Protein AF-A0A7J5VM50-F1 (afdb_monomer_lite)

Radius of gyration: 24.11 Å; chains: 1; bounding box: 70×20×70 Å

Secondary structure (DSSP, 8-state):
--HHHHHHHHHHHHHHHHHHHHHHHHHHHHHHHHHHHHHHHHHH-HHHHHHHHHHHHHHHHHHHHHHHHTT-HHHHHHHIIIIIHHHHHHHHH---HHHHHHHHHHHHHHHHHHHHHHHHHHHHHHHHHHHHHHHHHHHHHHHHHHHHHHHHHHHT--

pLDDT: mean 78.05, std 9.74, range [44.78, 90.12]

Structure (mmCIF, N/CA/C/O backbone):
data_AF-A0A7J5VM50-F1
#
_entry.id   AF-A0A7J5VM50-F1
#
loop_
_atom_site.group_PDB
_atom_site.id
_atom_site.type_symbol
_atom_site.label_atom_id
_atom_site.label_alt_id
_atom_site.label_comp_id
_atom_site.label_asym_id
_atom_site.label_entity_id
_atom_site.label_seq_id
_atom_site.pdbx_PDB_ins_code
_atom_site.Cartn_x
_atom_site.Cartn_y
_atom_site.Cartn_z
_atom_site.occupancy
_atom_site.B_iso_or_equiv
_atom_site.auth_seq_id
_atom_site.auth_comp_id
_atom_site.auth_asym_id
_atom_site.auth_atom_id
_atom_site.pdbx_PDB_model_num
ATOM 1 N N . MET A 1 1 ? -9.513 3.694 38.738 1.00 45.69 1 MET A N 1
ATOM 2 C CA . MET A 1 1 ? -9.172 4.965 38.054 1.00 45.69 1 MET A CA 1
ATOM 3 C C . MET A 1 1 ? -7.968 4.854 37.106 1.00 45.69 1 MET A C 1
ATOM 5 O O . MET A 1 1 ? -7.962 5.574 36.124 1.00 45.69 1 MET A O 1
ATOM 9 N N . LYS A 1 2 ? -6.982 3.960 37.325 1.00 45.09 2 LYS A N 1
ATOM 10 C CA . LYS A 1 2 ? -5.919 3.688 36.325 1.00 45.09 2 LYS A CA 1
ATOM 11 C C . LYS A 1 2 ? -6.388 2.848 35.120 1.00 45.09 2 LYS A C 1
ATOM 13 O O . LYS A 1 2 ? -5.962 3.128 34.010 1.00 45.09 2 LYS A O 1
ATOM 18 N N . GLU A 1 3 ? -7.316 1.907 35.315 1.00 48.22 3 GLU A N 1
ATOM 19 C CA . GLU A 1 3 ? -7.834 1.047 34.229 1.00 48.22 3 GLU A CA 1
ATOM 20 C C . GLU A 1 3 ? -8.620 1.805 33.146 1.00 48.22 3 GLU A C 1
ATOM 22 O O . GLU A 1 3 ? -8.442 1.534 31.966 1.00 48.22 3 GLU A O 1
ATOM 27 N N . GLU A 1 4 ? -9.447 2.795 33.498 1.00 45.19 4 GLU A N 1
ATOM 28 C CA . GLU A 1 4 ? -10.233 3.544 32.497 1.00 45.19 4 GLU A CA 1
ATOM 29 C C . GLU A 1 4 ? -9.374 4.458 31.606 1.00 45.19 4 GLU A C 1
ATOM 31 O O . GLU A 1 4 ? -9.780 4.803 30.495 1.00 45.19 4 GLU A O 1
ATOM 36 N N . VAL A 1 5 ? -8.174 4.832 32.064 1.00 49.62 5 VAL A N 1
ATOM 37 C CA . VAL A 1 5 ? -7.246 5.670 31.291 1.00 49.62 5 VAL A CA 1
ATOM 38 C C . VAL A 1 5 ? -6.445 4.825 30.295 1.00 49.62 5 VAL A C 1
ATOM 40 O O . VAL A 1 5 ? -6.276 5.250 29.155 1.00 49.62 5 VAL A O 1
ATOM 43 N N . GLU A 1 6 ? -6.026 3.608 30.657 1.00 44.78 6 GLU A N 1
ATOM 44 C CA . GLU A 1 6 ? -5.340 2.700 29.719 1.00 44.78 6 GLU A CA 1
ATOM 45 C C . GLU A 1 6 ? -6.255 2.224 28.582 1.00 44.78 6 GLU A C 1
ATOM 47 O O . GLU A 1 6 ? -5.816 2.148 27.435 1.00 44.78 6 GLU A O 1
ATOM 52 N N . ILE A 1 7 ? -7.544 1.996 28.860 1.00 51.50 7 ILE A N 1
ATOM 53 C CA . ILE A 1 7 ? -8.517 1.579 27.835 1.00 51.50 7 ILE A CA 1
ATOM 54 C C . ILE A 1 7 ? -8.748 2.698 26.799 1.00 51.50 7 ILE A C 1
ATOM 56 O O . ILE A 1 7 ? -8.874 2.420 25.606 1.00 51.50 7 ILE A O 1
ATOM 60 N N . ASN A 1 8 ? -8.739 3.968 27.223 1.00 49.75 8 ASN A N 1
ATOM 61 C CA . ASN A 1 8 ? -8.926 5.114 26.324 1.00 49.75 8 ASN A CA 1
ATOM 62 C C . ASN A 1 8 ? -7.698 5.410 25.443 1.00 49.75 8 ASN A C 1
ATOM 64 O O . ASN A 1 8 ? -7.848 5.839 24.297 1.00 49.75 8 ASN A O 1
ATOM 68 N N . ILE A 1 9 ? -6.480 5.180 25.947 1.00 52.69 9 ILE A N 1
ATOM 69 C CA . ILE A 1 9 ? -5.242 5.399 25.175 1.00 52.69 9 ILE A CA 1
ATOM 70 C C . ILE A 1 9 ? -5.057 4.306 24.107 1.00 52.69 9 ILE A C 1
ATOM 72 O O . ILE A 1 9 ? -4.546 4.591 23.020 1.00 52.69 9 ILE A O 1
ATOM 76 N N . ASP A 1 10 ? -5.507 3.078 24.381 1.00 52.25 10 ASP A N 1
ATOM 77 C CA . ASP A 1 10 ? -5.487 1.982 23.406 1.00 52.25 10 ASP A CA 1
ATOM 78 C C . ASP A 1 10 ? -6.559 2.182 22.316 1.00 52.25 10 ASP A C 1
ATOM 80 O O . ASP A 1 10 ? -6.261 2.092 21.128 1.00 52.25 10 ASP A O 1
ATOM 84 N N . GLU A 1 11 ? -7.796 2.568 22.664 1.00 55.78 11 GLU A N 1
ATOM 85 C CA . GLU A 1 11 ? -8.855 2.769 21.655 1.00 55.78 11 GLU A CA 1
ATOM 86 C C . GLU A 1 11 ? -8.620 3.953 20.709 1.00 55.78 11 GLU A C 1
ATOM 88 O O . GLU A 1 11 ? -8.972 3.869 19.526 1.00 55.78 11 GLU A O 1
ATOM 93 N N . THR A 1 12 ? -7.990 5.026 21.191 1.00 58.75 12 THR A N 1
ATOM 94 C CA . THR A 1 12 ? -7.645 6.196 20.365 1.00 58.75 12 THR A CA 1
ATOM 95 C C . THR A 1 12 ? -6.460 5.931 19.432 1.00 58.75 12 THR A C 1
ATOM 97 O O . THR A 1 12 ? -6.501 6.344 18.273 1.00 58.75 12 THR A O 1
ATOM 100 N N . ASN A 1 13 ? -5.441 5.181 19.873 1.00 56.84 13 ASN A N 1
ATOM 101 C CA . ASN A 1 13 ? -4.347 4.753 18.989 1.00 56.84 13 ASN A CA 1
ATOM 102 C C . ASN A 1 13 ? -4.820 3.758 17.926 1.00 56.84 13 ASN A C 1
ATOM 104 O O . ASN A 1 13 ? -4.442 3.899 16.764 1.00 56.84 13 ASN A O 1
ATOM 108 N N . ILE A 1 14 ? -5.679 2.799 18.296 1.00 63.47 14 ILE A N 1
ATOM 109 C CA . ILE A 1 14 ? -6.245 1.832 17.346 1.00 63.47 14 ILE A CA 1
ATOM 110 C C . ILE A 1 14 ? -7.012 2.577 16.246 1.00 63.47 14 ILE A C 1
ATOM 112 O O . ILE A 1 14 ? -6.734 2.382 15.071 1.00 63.47 14 ILE A O 1
ATOM 116 N N . THR A 1 15 ? -7.8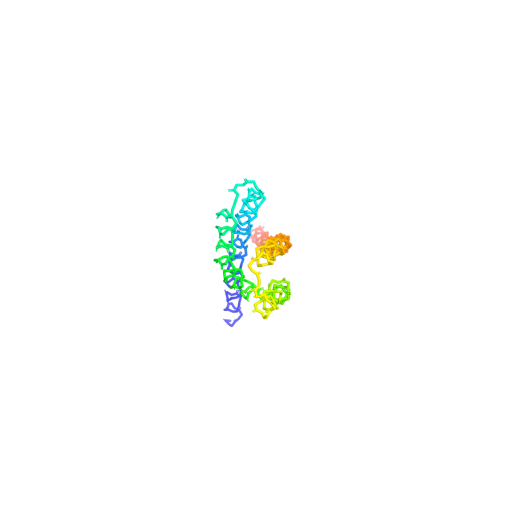91 3.519 16.598 1.00 70.31 15 THR A N 1
ATOM 117 C CA . THR A 1 15 ? -8.660 4.274 15.589 1.00 70.31 15 THR A CA 1
ATOM 118 C C . THR A 1 15 ? -7.797 5.150 14.673 1.00 70.31 15 THR A C 1
ATOM 120 O O . THR A 1 15 ? -8.134 5.320 13.497 1.00 70.31 15 THR A O 1
ATOM 123 N N . GLU A 1 16 ? -6.684 5.706 15.157 1.00 72.19 16 GLU A N 1
ATOM 124 C CA . GLU A 1 16 ? -5.761 6.477 14.314 1.00 72.19 16 GLU A CA 1
ATOM 125 C C . GLU A 1 16 ? -4.973 5.576 13.346 1.00 72.19 16 GLU A C 1
ATOM 127 O O . GLU A 1 16 ? -4.885 5.876 12.151 1.00 72.19 16 GLU A O 1
ATOM 132 N N . GLU A 1 17 ? -4.441 4.453 13.834 1.00 72.06 17 GLU A N 1
ATOM 133 C CA . GLU A 1 17 ? -3.745 3.451 13.016 1.00 72.06 17 GLU A CA 1
ATOM 134 C C . GLU A 1 17 ? -4.679 2.839 11.961 1.00 72.06 17 GLU A C 1
ATOM 136 O O . GLU A 1 17 ? -4.310 2.737 10.787 1.00 72.06 17 GLU A O 1
ATOM 141 N N . ASP A 1 18 ? -5.920 2.533 12.340 1.00 75.50 18 ASP A N 1
ATOM 142 C CA . ASP A 1 18 ? -6.956 2.017 11.446 1.00 75.50 18 ASP A CA 1
ATOM 143 C C . ASP A 1 18 ? -7.231 3.004 10.299 1.00 75.50 18 ASP A C 1
ATOM 145 O O . ASP A 1 18 ? -7.248 2.627 9.123 1.00 75.50 18 ASP A O 1
ATOM 149 N N . ASN A 1 19 ? -7.376 4.295 10.617 1.00 79.00 19 ASN A N 1
ATOM 150 C CA . ASN A 1 19 ? -7.581 5.352 9.624 1.00 79.00 19 ASN A CA 1
ATOM 151 C C . ASN A 1 19 ? -6.393 5.496 8.660 1.00 79.00 19 ASN A C 1
ATOM 153 O O . ASN A 1 19 ? -6.594 5.743 7.465 1.00 79.00 19 ASN A O 1
ATOM 157 N N . LEU A 1 20 ? -5.158 5.333 9.144 1.00 80.69 20 LEU A N 1
ATOM 158 C CA . LEU A 1 20 ? -3.965 5.340 8.292 1.00 80.69 20 LEU A CA 1
ATOM 159 C C . LEU A 1 20 ? -3.942 4.140 7.340 1.00 80.69 20 LEU A C 1
ATOM 161 O O . LEU A 1 20 ? -3.604 4.304 6.168 1.00 80.69 20 LEU A O 1
ATOM 165 N N . LEU A 1 21 ? -4.361 2.961 7.799 1.00 79.69 21 LEU A N 1
ATOM 166 C CA . LEU A 1 21 ? -4.466 1.763 6.963 1.00 79.69 21 LEU A CA 1
ATOM 167 C C . LEU A 1 21 ? -5.558 1.894 5.892 1.00 79.69 21 LEU A C 1
ATOM 169 O O . LEU A 1 21 ? -5.337 1.515 4.739 1.00 79.69 21 LEU A O 1
ATOM 173 N N . PHE A 1 22 ? -6.700 2.505 6.222 1.00 79.00 22 PHE A N 1
ATOM 174 C CA . PHE A 1 22 ? -7.729 2.837 5.230 1.00 79.00 22 PHE A CA 1
ATOM 175 C C . PHE A 1 22 ? -7.219 3.828 4.176 1.00 79.00 22 PHE A C 1
ATOM 177 O O . PHE A 1 22 ? -7.445 3.616 2.980 1.00 79.00 22 PHE A O 1
ATOM 184 N N . LYS A 1 23 ? -6.488 4.873 4.591 1.00 82.00 23 LYS A N 1
ATOM 185 C CA . LYS A 1 23 ? -5.833 5.807 3.658 1.00 82.00 23 LYS A CA 1
ATOM 186 C C . LYS A 1 23 ? -4.822 5.084 2.775 1.00 82.00 23 LYS A C 1
ATOM 188 O O . LYS A 1 23 ? -4.851 5.258 1.563 1.00 82.00 23 LYS A O 1
ATOM 193 N N . LEU A 1 24 ? -3.984 4.225 3.353 1.00 81.88 24 LEU A N 1
ATOM 194 C CA . LEU A 1 24 ? -3.003 3.436 2.613 1.00 81.88 24 LEU A CA 1
ATOM 195 C C . LEU A 1 24 ? -3.672 2.547 1.561 1.00 81.88 24 LEU A C 1
ATOM 197 O O . LEU A 1 24 ? -3.234 2.543 0.417 1.00 81.88 24 LEU A O 1
ATOM 201 N N . LYS A 1 25 ? -4.775 1.868 1.900 1.00 82.19 25 LYS A N 1
ATOM 202 C CA . LYS A 1 25 ? -5.566 1.091 0.932 1.00 82.19 25 LYS A CA 1
ATOM 203 C C . LYS A 1 25 ? -6.041 1.951 -0.242 1.00 82.19 25 LYS A C 1
ATOM 205 O O . LYS A 1 25 ? -5.975 1.503 -1.386 1.00 82.19 25 LYS A O 1
ATOM 210 N N . TYR A 1 26 ? -6.525 3.162 0.033 1.00 80.00 26 TYR A N 1
ATOM 211 C CA . TYR A 1 26 ? -6.994 4.082 -1.003 1.00 80.00 26 TYR A CA 1
ATOM 212 C C . TYR A 1 26 ? -5.850 4.533 -1.916 1.00 80.00 26 TYR A C 1
ATOM 214 O O . TYR A 1 26 ? -5.963 4.425 -3.137 1.00 80.00 26 TYR A O 1
ATOM 222 N N . VAL A 1 27 ? -4.727 4.961 -1.331 1.00 81.19 27 VAL A N 1
ATOM 223 C CA . VAL A 1 27 ? -3.562 5.413 -2.102 1.00 81.19 27 VAL A CA 1
ATOM 224 C C . VAL A 1 27 ? -2.936 4.255 -2.889 1.00 81.19 27 VAL A C 1
ATOM 226 O O . VAL A 1 27 ? -2.619 4.437 -4.058 1.00 81.19 27 VAL A O 1
ATOM 229 N N . LEU A 1 28 ? -2.861 3.037 -2.336 1.00 79.56 28 LEU A N 1
ATOM 230 C CA . LEU A 1 28 ? -2.399 1.864 -3.095 1.00 79.56 28 LEU A CA 1
ATOM 231 C C . LEU A 1 28 ? -3.285 1.570 -4.303 1.00 79.56 28 LEU A C 1
ATOM 233 O O . LEU A 1 28 ? -2.778 1.169 -5.342 1.00 79.56 28 LEU A O 1
ATOM 237 N N . ASN A 1 29 ? -4.603 1.729 -4.177 1.00 80.19 29 ASN A N 1
ATOM 238 C CA . ASN A 1 29 ? -5.516 1.491 -5.292 1.00 80.19 29 ASN A CA 1
ATOM 239 C C . ASN A 1 29 ? -5.367 2.568 -6.383 1.00 80.19 29 ASN A C 1
ATOM 241 O O . ASN A 1 29 ? -5.494 2.277 -7.575 1.00 80.19 29 ASN A O 1
ATOM 245 N N . TYR A 1 30 ? -5.054 3.798 -5.971 1.00 79.12 30 TYR A N 1
ATOM 246 C CA . TYR A 1 30 ? -4.719 4.890 -6.877 1.00 79.12 30 TYR A CA 1
ATOM 247 C C . TYR A 1 30 ? -3.398 4.627 -7.615 1.00 79.12 30 TYR A C 1
ATOM 249 O O . TYR A 1 30 ? -3.350 4.716 -8.838 1.00 79.12 30 TYR A O 1
ATOM 257 N N . GLU A 1 31 ? -2.358 4.185 -6.910 1.00 75.25 31 GLU A N 1
ATOM 258 C CA . GLU A 1 31 ? -1.082 3.793 -7.523 1.00 75.25 31 GLU A CA 1
ATOM 259 C C . GLU A 1 31 ? -1.205 2.549 -8.406 1.00 75.25 31 GLU A C 1
ATOM 261 O O . GLU A 1 31 ? -0.576 2.445 -9.454 1.00 75.25 31 GLU A O 1
ATOM 266 N N . LEU A 1 32 ? -2.088 1.610 -8.071 1.00 72.69 32 LEU A N 1
ATOM 267 C CA . LEU A 1 32 ? -2.372 0.503 -8.979 1.00 72.69 32 LEU A CA 1
ATOM 268 C C . LEU A 1 32 ? -3.050 0.979 -10.265 1.00 72.69 32 LEU A C 1
ATOM 270 O O . LEU A 1 32 ? -2.808 0.413 -11.327 1.00 72.69 32 LEU A O 1
ATOM 274 N N . SER A 1 33 ? -3.856 2.036 -10.196 1.00 76.38 33 SER A N 1
ATOM 275 C CA . SER A 1 33 ? -4.376 2.683 -11.404 1.00 76.38 33 SER A CA 1
ATOM 276 C C . SER A 1 33 ? -3.255 3.406 -12.163 1.00 76.38 33 SER A C 1
ATOM 278 O O . SER A 1 33 ? -3.251 3.392 -13.393 1.00 76.38 33 SER A O 1
ATOM 280 N N . SER A 1 34 ? -2.252 3.946 -11.456 1.00 71.88 34 SER A N 1
ATOM 281 C CA . SER A 1 34 ? -1.031 4.508 -12.059 1.00 71.88 34 SER A CA 1
ATOM 282 C C . SER A 1 34 ? -0.211 3.445 -12.811 1.00 71.88 34 SER A C 1
ATOM 284 O O . SER A 1 34 ? 0.368 3.739 -13.855 1.00 71.88 34 SER A O 1
ATOM 286 N N . SER A 1 35 ? -0.262 2.175 -12.387 1.00 73.25 35 SER A N 1
ATOM 287 C CA . SER A 1 35 ? 0.384 1.063 -13.106 1.00 73.25 35 SER A CA 1
ATOM 288 C C . SER A 1 35 ? -0.165 0.845 -14.524 1.00 73.25 35 SER A C 1
ATOM 290 O O . SER A 1 35 ? 0.560 0.378 -15.402 1.00 73.25 35 SER A O 1
ATOM 292 N N . ALA A 1 36 ? -1.407 1.256 -14.809 1.00 76.75 36 ALA A N 1
ATOM 293 C CA . ALA A 1 36 ? -1.928 1.251 -16.176 1.00 76.75 36 ALA A CA 1
ATOM 294 C C . ALA A 1 36 ? -1.138 2.214 -17.078 1.00 76.75 36 ALA A C 1
ATOM 296 O O . ALA A 1 36 ? -0.860 1.885 -18.230 1.00 76.75 36 ALA A O 1
ATOM 297 N N . PHE A 1 37 ? -0.698 3.359 -16.542 1.00 71.50 37 PHE A N 1
ATOM 298 C CA . PHE A 1 37 ? 0.183 4.286 -17.256 1.00 71.50 37 PHE A CA 1
ATOM 299 C C . PHE A 1 37 ? 1.580 3.702 -17.474 1.00 71.50 37 PHE A C 1
ATOM 301 O O . PHE A 1 37 ? 2.193 3.992 -18.498 1.00 71.50 37 PHE A O 1
ATOM 308 N N . TYR A 1 38 ? 2.065 2.834 -16.581 1.00 72.38 38 TYR A N 1
ATOM 309 C CA . TYR A 1 38 ? 3.314 2.105 -16.806 1.00 72.38 38 TYR A CA 1
ATOM 310 C C . TYR A 1 38 ? 3.219 1.187 -18.037 1.00 72.38 38 TYR A C 1
ATOM 312 O O . TYR A 1 38 ? 4.082 1.262 -18.914 1.00 72.38 38 TYR A O 1
ATOM 320 N N . PHE A 1 39 ? 2.138 0.410 -18.180 1.00 74.94 39 PHE A N 1
ATOM 321 C CA . PHE A 1 39 ? 1.894 -0.374 -19.403 1.00 74.94 39 PHE A CA 1
ATOM 322 C C . PHE A 1 39 ? 1.725 0.515 -20.640 1.00 74.94 39 PHE A C 1
ATOM 324 O O . PHE A 1 39 ? 2.233 0.196 -21.714 1.00 74.94 39 PHE A O 1
ATOM 331 N N . LEU A 1 40 ? 1.064 1.662 -20.480 1.00 76.94 40 LEU A N 1
ATOM 332 C CA . LEU A 1 40 ? 0.855 2.627 -21.557 1.00 76.94 40 LEU A CA 1
ATOM 333 C C . LEU A 1 40 ? 2.169 3.302 -21.990 1.00 76.94 40 LEU A C 1
ATOM 335 O O . LEU A 1 40 ? 2.312 3.670 -23.156 1.00 76.94 40 LEU A O 1
ATOM 339 N N . SER A 1 41 ? 3.166 3.392 -21.102 1.00 73.62 41 SER A N 1
ATOM 340 C CA . SER A 1 41 ? 4.492 3.944 -21.418 1.00 73.62 41 SER A CA 1
ATOM 341 C C . SER A 1 41 ? 5.233 3.153 -22.501 1.00 73.62 41 SER A C 1
ATOM 343 O O . SER A 1 41 ? 6.011 3.739 -23.252 1.00 73.62 41 SER A O 1
ATOM 345 N N . PHE A 1 42 ? 4.923 1.858 -22.659 1.00 71.88 42 PHE A N 1
ATOM 346 C CA . PHE A 1 42 ? 5.494 1.014 -23.711 1.00 71.88 42 PHE A CA 1
ATOM 347 C C . PHE A 1 42 ? 5.077 1.467 -25.123 1.00 71.88 42 PHE A C 1
ATOM 349 O O . PHE A 1 42 ? 5.809 1.232 -26.080 1.00 71.88 42 PHE A O 1
ATOM 356 N N . GLY A 1 43 ? 3.923 2.139 -25.252 1.00 72.69 43 GLY A N 1
ATOM 357 C CA . GLY A 1 43 ? 3.420 2.692 -26.517 1.00 72.69 43 GLY A CA 1
ATOM 358 C C . GLY A 1 43 ? 3.496 4.221 -26.623 1.00 72.69 43 GLY A C 1
ATOM 359 O O . GLY A 1 43 ? 3.699 4.744 -27.714 1.00 72.69 43 GLY A O 1
ATOM 360 N N . ALA A 1 44 ? 3.353 4.949 -25.511 1.00 73.62 44 ALA A N 1
ATOM 361 C CA . ALA A 1 44 ? 3.310 6.418 -25.488 1.00 73.62 44 ALA A CA 1
ATOM 362 C C . ALA A 1 44 ? 4.682 7.100 -25.307 1.00 73.62 44 ALA A C 1
ATOM 364 O O . ALA A 1 44 ? 4.779 8.323 -25.411 1.00 73.62 44 ALA A O 1
ATOM 365 N N . GLY A 1 45 ? 5.747 6.330 -25.063 1.00 76.06 45 GLY A N 1
ATOM 366 C CA . GLY A 1 45 ? 7.124 6.823 -25.024 1.00 76.06 45 GLY A CA 1
ATOM 367 C C . GLY A 1 45 ? 7.630 7.255 -23.641 1.00 76.06 45 GLY A C 1
ATOM 368 O O . GLY A 1 45 ? 6.939 7.173 -22.624 1.00 76.06 45 GLY A O 1
ATOM 369 N N . MET A 1 46 ? 8.882 7.731 -23.612 1.00 73.69 46 MET A N 1
ATOM 370 C CA . MET A 1 46 ? 9.674 7.933 -22.385 1.00 73.69 46 MET A CA 1
ATOM 371 C C . MET A 1 46 ? 9.077 8.945 -21.390 1.00 73.69 46 MET A C 1
ATOM 373 O O . MET A 1 46 ? 9.321 8.831 -20.192 1.00 73.69 46 MET A O 1
ATOM 377 N N . MET A 1 47 ? 8.273 9.917 -21.842 1.00 78.44 47 MET A N 1
ATOM 378 C CA . MET A 1 47 ? 7.651 10.916 -20.954 1.00 78.44 47 MET A CA 1
ATOM 379 C C . MET A 1 47 ? 6.742 10.285 -19.893 1.00 78.44 47 MET A C 1
ATOM 381 O O . MET A 1 47 ? 6.794 10.673 -18.726 1.00 78.44 47 MET A O 1
ATOM 385 N N . VAL A 1 48 ? 5.931 9.299 -20.283 1.00 81.62 48 VAL A N 1
ATOM 386 C CA . VAL A 1 48 ? 4.993 8.630 -19.367 1.00 81.62 48 VAL A CA 1
ATOM 387 C C . VAL A 1 48 ? 5.755 7.816 -18.321 1.00 81.62 48 VAL A C 1
ATOM 389 O O . VAL A 1 48 ? 5.380 7.791 -17.150 1.00 81.62 48 VAL A O 1
ATOM 392 N N . LEU A 1 49 ? 6.875 7.218 -18.730 1.00 78.12 49 LEU A N 1
ATOM 393 C CA . LEU A 1 49 ? 7.752 6.451 -17.857 1.00 78.12 49 LEU A CA 1
ATOM 394 C C . LEU A 1 49 ? 8.343 7.342 -16.750 1.00 78.12 49 LEU A C 1
ATOM 396 O O . LEU A 1 49 ? 8.222 7.006 -15.572 1.00 78.12 49 LEU A O 1
ATOM 400 N N . TYR A 1 50 ? 8.871 8.523 -17.087 1.00 80.81 50 TYR A N 1
ATOM 401 C CA . TYR A 1 50 ? 9.361 9.473 -16.077 1.00 80.81 50 TYR A CA 1
ATOM 402 C C . TYR A 1 50 ? 8.258 9.984 -15.141 1.00 80.81 50 TYR A C 1
ATOM 404 O O . TYR A 1 50 ? 8.500 10.113 -13.940 1.00 80.81 50 TYR A O 1
ATOM 412 N N . LEU A 1 51 ? 7.045 10.224 -15.653 1.00 81.19 51 LEU A N 1
ATOM 413 C CA . LEU A 1 51 ? 5.901 10.604 -14.814 1.00 81.19 51 LEU A CA 1
ATOM 414 C C . LEU A 1 51 ? 5.558 9.510 -13.793 1.00 81.19 51 LEU A C 1
ATOM 416 O O . LEU A 1 51 ? 5.368 9.805 -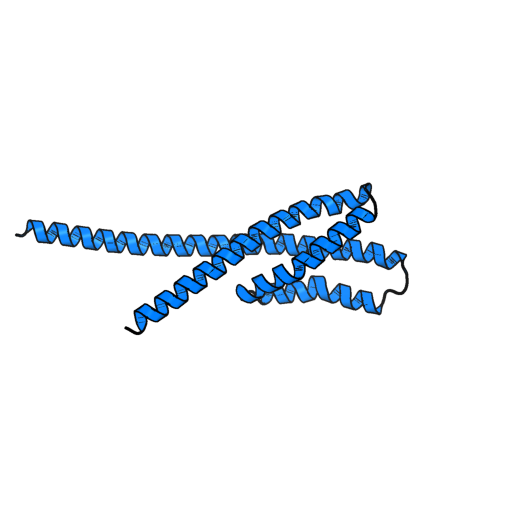12.614 1.00 81.19 51 LEU A O 1
ATOM 420 N N . SER A 1 52 ? 5.513 8.249 -14.236 1.00 78.81 52 SER A N 1
ATOM 421 C CA . SER A 1 52 ? 5.237 7.108 -13.353 1.00 78.81 52 SER A CA 1
ATOM 422 C C . SER A 1 52 ? 6.333 6.912 -12.300 1.00 78.81 52 SER A C 1
ATOM 424 O O . SER A 1 52 ? 6.034 6.640 -11.139 1.00 78.81 52 SER A O 1
ATOM 426 N N . ALA A 1 53 ? 7.597 7.153 -12.663 1.00 81.19 53 ALA A N 1
ATOM 427 C CA . ALA A 1 53 ? 8.711 7.108 -11.723 1.00 81.19 53 ALA A CA 1
ATOM 428 C C . ALA A 1 53 ? 8.623 8.220 -10.664 1.00 81.19 53 ALA A C 1
ATOM 430 O O . ALA A 1 53 ? 8.864 7.965 -9.485 1.00 81.19 53 ALA A O 1
ATOM 431 N N . LEU A 1 54 ? 8.231 9.438 -11.056 1.00 82.69 54 LEU A N 1
ATOM 432 C CA . LEU A 1 54 ? 7.992 10.546 -10.125 1.00 82.69 54 LEU A CA 1
ATOM 433 C C . LEU A 1 54 ? 6.845 10.247 -9.153 1.00 82.69 54 LEU A C 1
ATOM 435 O O . LEU A 1 54 ? 6.985 10.506 -7.957 1.00 82.69 54 LEU A O 1
ATOM 439 N N . ALA A 1 55 ? 5.742 9.676 -9.644 1.00 81.75 55 ALA A N 1
ATOM 440 C CA . ALA A 1 55 ? 4.623 9.260 -8.799 1.00 81.75 55 ALA A CA 1
ATOM 441 C C . ALA A 1 55 ? 5.066 8.216 -7.759 1.00 81.75 55 ALA A C 1
ATOM 443 O O . ALA A 1 55 ? 4.874 8.418 -6.560 1.00 81.75 55 ALA A O 1
ATOM 444 N N . ALA A 1 56 ? 5.779 7.172 -8.196 1.00 81.56 56 ALA A N 1
ATOM 445 C CA . ALA A 1 56 ? 6.337 6.151 -7.311 1.00 81.56 56 ALA A CA 1
ATOM 446 C C . ALA A 1 56 ? 7.286 6.739 -6.248 1.00 81.56 56 ALA A C 1
ATOM 448 O O . ALA A 1 56 ? 7.257 6.336 -5.079 1.00 81.56 56 ALA A O 1
ATOM 449 N N . LEU A 1 57 ? 8.109 7.721 -6.628 1.00 83.19 57 LEU A N 1
ATOM 450 C CA . LEU A 1 57 ? 9.057 8.373 -5.726 1.00 83.19 57 LEU A CA 1
ATOM 451 C C . LEU A 1 57 ? 8.358 9.227 -4.661 1.00 83.19 57 LEU A C 1
ATOM 453 O O . LEU A 1 57 ? 8.768 9.196 -3.503 1.00 83.19 57 LEU A O 1
ATOM 457 N N . LEU A 1 58 ? 7.284 9.938 -5.020 1.00 84.06 58 LEU A N 1
ATOM 458 C CA . LEU A 1 58 ? 6.442 10.672 -4.064 1.00 84.06 58 LEU A CA 1
ATOM 459 C C . LEU A 1 58 ? 5.647 9.733 -3.152 1.00 84.06 58 LEU A C 1
ATOM 461 O O . LEU A 1 58 ? 5.427 10.039 -1.979 1.00 84.06 58 LEU A O 1
ATOM 465 N N . PHE A 1 59 ? 5.243 8.577 -3.670 1.00 80.88 59 PHE A N 1
ATOM 466 C CA . PHE A 1 59 ? 4.476 7.593 -2.920 1.00 80.88 59 PHE A CA 1
ATOM 467 C C . PHE A 1 59 ? 5.329 6.802 -1.912 1.00 80.88 59 PHE A C 1
ATOM 469 O O . PHE A 1 59 ? 4.870 6.482 -0.814 1.00 80.88 59 PHE A O 1
ATOM 476 N N . THR A 1 60 ? 6.595 6.539 -2.239 1.00 83.69 60 THR A N 1
ATOM 477 C CA . THR A 1 60 ? 7.545 5.797 -1.392 1.00 83.69 60 THR A CA 1
ATOM 478 C C . THR A 1 60 ? 7.653 6.314 0.058 1.00 83.69 60 THR A C 1
ATOM 480 O O . THR A 1 60 ? 7.482 5.508 0.977 1.00 83.69 60 THR A O 1
ATOM 483 N N . PRO A 1 61 ? 7.898 7.614 0.335 1.00 83.69 61 PRO A N 1
ATOM 484 C CA . PRO A 1 61 ? 8.002 8.109 1.710 1.00 83.69 61 PRO A CA 1
ATOM 485 C C . PRO A 1 61 ? 6.681 7.983 2.479 1.00 83.69 61 PRO A C 1
ATOM 487 O O . PRO A 1 61 ? 6.697 7.681 3.673 1.00 83.69 61 PRO A O 1
ATOM 490 N N . PHE A 1 62 ? 5.539 8.152 1.804 1.00 82.31 62 PHE A N 1
ATOM 491 C CA . PHE A 1 62 ? 4.224 7.951 2.413 1.00 82.31 62 PHE A CA 1
ATOM 492 C C . PHE A 1 62 ? 4.005 6.483 2.804 1.00 82.31 62 PHE A C 1
ATOM 494 O O . PHE A 1 62 ? 3.569 6.199 3.920 1.00 82.31 62 PHE A O 1
ATOM 501 N N . LEU A 1 63 ? 4.371 5.545 1.926 1.00 83.62 63 LEU A N 1
ATOM 502 C CA . LEU A 1 63 ? 4.301 4.110 2.201 1.00 83.62 63 LEU A CA 1
ATOM 503 C C . LEU A 1 63 ? 5.162 3.744 3.417 1.00 83.62 63 LEU A C 1
ATOM 505 O O . LEU A 1 63 ? 4.667 3.110 4.348 1.00 83.62 63 LEU A O 1
ATOM 509 N N . ILE A 1 64 ? 6.418 4.199 3.457 1.00 84.69 64 ILE A N 1
ATOM 510 C CA . ILE A 1 64 ? 7.331 3.949 4.583 1.00 84.69 64 ILE A CA 1
ATOM 511 C C . ILE A 1 64 ? 6.749 4.498 5.891 1.00 84.69 64 ILE A C 1
ATOM 513 O O . ILE A 1 64 ? 6.728 3.784 6.894 1.00 84.69 64 ILE A O 1
ATOM 517 N N . TYR A 1 65 ? 6.232 5.731 5.878 1.00 84.75 65 TYR A N 1
ATOM 518 C CA . TYR A 1 65 ? 5.614 6.347 7.052 1.00 84.75 65 TYR A CA 1
ATOM 519 C C . TYR A 1 65 ? 4.466 5.497 7.611 1.00 84.75 65 TYR A C 1
ATOM 521 O O . TYR A 1 65 ? 4.447 5.199 8.809 1.00 84.75 65 TYR A O 1
ATOM 529 N N . VAL A 1 66 ? 3.541 5.047 6.753 1.00 81.50 66 VAL A N 1
ATOM 530 C CA . VAL A 1 66 ? 2.415 4.220 7.210 1.00 81.50 66 VAL A CA 1
ATOM 531 C C . VAL A 1 66 ? 2.892 2.857 7.715 1.00 81.50 66 VAL A C 1
ATOM 533 O O . VAL A 1 66 ? 2.401 2.393 8.742 1.00 81.50 66 VAL A O 1
ATOM 536 N N . LEU A 1 67 ? 3.868 2.225 7.056 1.00 82.25 67 LEU A N 1
ATOM 537 C CA . LEU A 1 67 ? 4.405 0.930 7.492 1.00 82.25 67 LEU A CA 1
ATOM 538 C C . LEU A 1 67 ? 5.059 1.001 8.880 1.00 82.25 67 LEU A C 1
ATOM 540 O O . LEU A 1 67 ? 4.897 0.071 9.676 1.00 82.25 67 LEU A O 1
ATOM 544 N N . ILE A 1 68 ? 5.763 2.098 9.177 1.00 84.12 68 ILE A N 1
ATOM 545 C CA . ILE A 1 68 ? 6.360 2.345 10.497 1.00 84.12 68 ILE A CA 1
ATOM 546 C C . ILE A 1 68 ? 5.261 2.530 11.548 1.00 84.12 68 ILE A C 1
ATOM 548 O O . ILE A 1 68 ? 5.311 1.878 12.592 1.00 84.12 68 ILE A O 1
ATOM 552 N N . LYS A 1 69 ? 4.249 3.365 11.267 1.00 78.88 69 LYS A N 1
ATOM 553 C CA . LYS A 1 69 ? 3.113 3.598 12.182 1.00 78.88 69 LYS A CA 1
ATOM 554 C C . LYS A 1 69 ? 2.331 2.309 12.450 1.00 78.88 69 LYS A C 1
ATOM 556 O O . LYS A 1 69 ? 2.023 2.025 13.597 1.00 78.88 69 LYS A O 1
ATOM 561 N N . ALA A 1 70 ? 2.110 1.485 11.426 1.00 75.12 70 ALA A N 1
ATOM 562 C CA . ALA A 1 70 ? 1.438 0.188 11.543 1.00 75.12 70 ALA A CA 1
ATOM 563 C C . ALA A 1 70 ? 2.321 -0.925 12.160 1.00 75.12 70 ALA A C 1
ATOM 565 O O . ALA A 1 70 ? 1.882 -2.075 12.257 1.00 75.12 70 ALA A O 1
ATOM 566 N N . LYS A 1 71 ? 3.574 -0.616 12.544 1.00 79.69 71 LYS A N 1
ATOM 567 C CA . LYS A 1 71 ? 4.573 -1.545 13.115 1.00 79.69 71 LYS A CA 1
ATOM 568 C C . LYS A 1 71 ? 4.811 -2.802 12.265 1.00 79.69 71 LYS A C 1
ATOM 570 O O . LYS A 1 71 ? 5.151 -3.869 12.779 1.00 79.69 71 LYS A O 1
ATOM 575 N N . LYS A 1 72 ? 4.659 -2.700 10.941 1.00 81.00 72 LYS A N 1
ATOM 576 C CA . LYS A 1 72 ? 4.839 -3.819 9.997 1.00 81.00 72 LYS A CA 1
ATOM 577 C C . LYS A 1 72 ? 6.271 -3.859 9.459 1.00 81.00 72 LYS A C 1
ATOM 579 O O . LYS A 1 72 ? 6.503 -3.749 8.257 1.00 81.00 72 LYS A O 1
ATOM 584 N N . TYR A 1 73 ? 7.244 -4.051 10.352 1.00 79.94 73 TYR A N 1
ATOM 585 C CA . TYR A 1 73 ? 8.677 -4.012 10.015 1.00 79.94 73 TYR A CA 1
ATOM 586 C C . TYR A 1 73 ? 9.096 -5.042 8.958 1.00 79.94 73 TYR A C 1
ATOM 588 O O . TYR A 1 73 ? 9.947 -4.743 8.125 1.00 79.94 73 TYR A O 1
ATOM 596 N N . THR A 1 74 ? 8.464 -6.221 8.928 1.00 84.12 74 THR A N 1
ATOM 597 C CA . THR A 1 74 ? 8.721 -7.247 7.903 1.00 84.12 74 THR A CA 1
ATOM 598 C C . THR A 1 74 ? 8.502 -6.705 6.491 1.00 84.12 74 THR A C 1
ATOM 600 O O . THR A 1 74 ? 9.328 -6.927 5.613 1.00 84.12 74 THR A O 1
ATOM 603 N N . TRP A 1 75 ? 7.440 -5.921 6.287 1.00 85.69 75 TRP A N 1
ATOM 604 C CA . TRP A 1 75 ? 7.123 -5.331 4.986 1.00 85.69 75 TRP A CA 1
ATOM 605 C C . TRP A 1 75 ? 8.103 -4.233 4.594 1.00 85.69 75 TRP A C 1
ATOM 607 O O . TRP A 1 75 ? 8.446 -4.110 3.419 1.00 85.69 75 TRP A O 1
ATOM 617 N N . LEU A 1 76 ? 8.597 -3.481 5.577 1.00 85.94 76 LEU A N 1
ATOM 618 C CA . LEU A 1 76 ? 9.608 -2.450 5.368 1.00 85.94 76 LEU A CA 1
ATOM 619 C C . LEU A 1 76 ? 10.953 -3.069 4.964 1.00 85.94 76 LEU A C 1
ATOM 621 O O . LEU A 1 76 ? 11.608 -2.576 4.051 1.00 85.94 76 LEU A O 1
ATOM 625 N N . ILE A 1 77 ? 11.333 -4.190 5.580 1.00 86.31 77 ILE A N 1
ATOM 626 C CA . ILE A 1 77 ? 12.540 -4.944 5.212 1.00 86.31 77 ILE A CA 1
ATOM 627 C C . ILE A 1 77 ? 12.406 -5.521 3.798 1.00 86.31 77 ILE A C 1
ATOM 629 O O . ILE A 1 77 ? 13.325 -5.376 2.994 1.00 86.31 77 ILE A O 1
ATOM 633 N N . SER A 1 78 ? 11.251 -6.102 3.453 1.00 87.06 78 SER A N 1
ATOM 634 C CA . SER A 1 78 ? 10.985 -6.574 2.087 1.00 87.06 78 SER A CA 1
ATOM 635 C C . SER A 1 78 ? 11.075 -5.447 1.058 1.00 87.06 78 SER A C 1
ATOM 637 O O . SER A 1 78 ? 11.656 -5.649 -0.00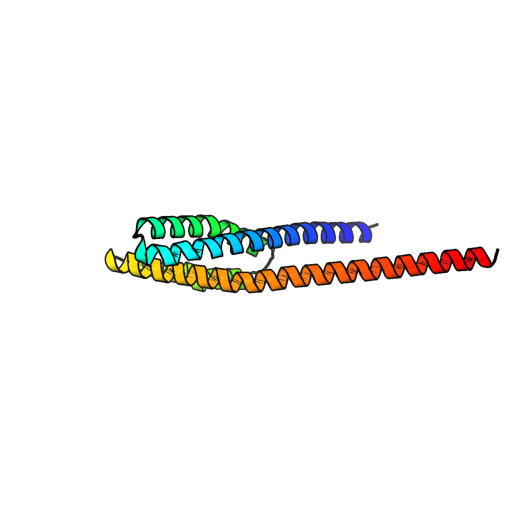4 1.00 87.06 78 SER A O 1
ATOM 639 N N . PHE A 1 79 ? 10.569 -4.251 1.377 1.00 86.31 79 PHE A N 1
ATOM 640 C CA . PHE A 1 79 ? 10.720 -3.078 0.513 1.00 86.31 79 PHE A CA 1
ATOM 641 C C . PHE A 1 79 ? 12.193 -2.724 0.299 1.00 86.31 79 PHE A C 1
ATOM 643 O O . PHE A 1 79 ? 12.632 -2.520 -0.831 1.00 86.31 79 PHE A O 1
ATOM 650 N N . LEU A 1 80 ? 12.974 -2.695 1.380 1.00 85.88 80 LEU A N 1
ATOM 651 C CA . LEU A 1 80 ? 14.391 -2.354 1.322 1.00 85.88 80 LEU A CA 1
ATOM 652 C C . LEU A 1 80 ? 15.173 -3.334 0.432 1.00 85.88 80 LEU A C 1
ATOM 654 O O . LEU A 1 80 ? 15.994 -2.918 -0.380 1.00 85.88 80 LEU A O 1
ATOM 658 N N . ILE A 1 81 ? 14.890 -4.632 0.551 1.00 86.00 81 ILE A N 1
ATOM 659 C CA . ILE A 1 81 ? 15.594 -5.685 -0.192 1.00 86.00 81 ILE A CA 1
ATOM 660 C C . ILE A 1 81 ? 15.148 -5.738 -1.658 1.00 86.00 81 ILE A C 1
ATOM 662 O O . ILE A 1 81 ? 15.979 -5.922 -2.539 1.00 86.00 81 ILE A O 1
ATOM 666 N N . VAL A 1 82 ? 13.853 -5.594 -1.936 1.00 84.38 82 VAL A N 1
ATOM 667 C CA . VAL A 1 82 ? 13.317 -5.766 -3.297 1.00 84.38 82 VAL A CA 1
ATOM 668 C C . VAL A 1 82 ? 13.425 -4.483 -4.115 1.00 84.38 82 VAL A C 1
ATOM 670 O O . VAL A 1 82 ? 13.655 -4.546 -5.316 1.00 84.38 82 VAL A O 1
ATOM 673 N N . VAL A 1 83 ? 13.270 -3.318 -3.486 1.00 83.38 83 VAL A N 1
ATOM 674 C CA . VAL A 1 83 ? 13.228 -2.029 -4.188 1.00 83.38 83 VAL A CA 1
ATOM 675 C C . VAL A 1 83 ? 14.522 -1.248 -3.988 1.00 83.38 83 VAL A C 1
ATOM 677 O O . VAL A 1 83 ? 15.108 -0.787 -4.960 1.00 83.38 83 VAL A O 1
ATOM 680 N N . LEU A 1 84 ? 15.012 -1.093 -2.758 1.00 83.56 84 LEU A N 1
ATOM 681 C CA . LEU A 1 84 ? 16.165 -0.216 -2.512 1.00 83.56 84 LEU A CA 1
ATOM 682 C C . LEU A 1 84 ? 17.496 -0.852 -2.947 1.00 83.56 84 LEU A C 1
ATOM 684 O O . LEU A 1 84 ? 18.360 -0.183 -3.513 1.00 83.56 84 LEU A O 1
ATOM 688 N N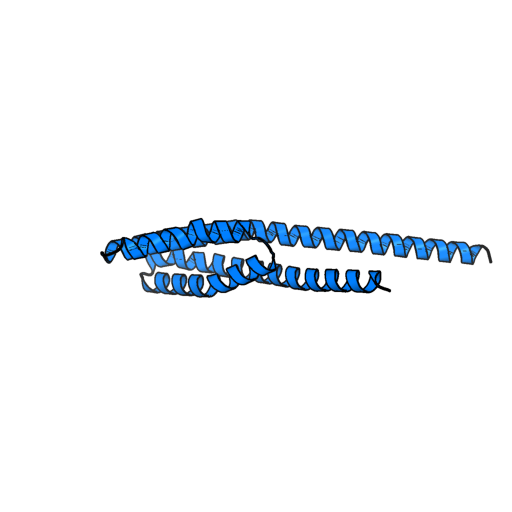 . LEU A 1 85 ? 17.658 -2.149 -2.689 1.00 82.69 85 LEU A N 1
ATOM 689 C CA . LEU A 1 85 ? 18.905 -2.875 -2.924 1.00 82.69 85 LEU A CA 1
ATOM 690 C C . LEU A 1 85 ? 19.298 -2.937 -4.413 1.00 82.69 85 LEU A C 1
ATOM 692 O O . LEU A 1 85 ? 20.454 -2.630 -4.713 1.00 82.69 85 LEU A O 1
ATOM 696 N N . PRO A 1 86 ? 18.391 -3.224 -5.370 1.00 81.56 86 PRO A N 1
ATOM 697 C CA . PRO A 1 86 ? 18.757 -3.206 -6.785 1.00 81.56 86 PRO A CA 1
ATOM 698 C C . PRO A 1 86 ? 19.104 -1.796 -7.288 1.00 81.56 86 PRO A C 1
ATOM 700 O O . PRO A 1 86 ? 20.017 -1.649 -8.098 1.00 81.56 86 PRO A O 1
ATOM 703 N N . VAL A 1 87 ? 18.450 -0.748 -6.768 1.00 81.75 87 VAL A N 1
ATOM 704 C CA . VAL A 1 87 ? 18.763 0.656 -7.111 1.00 81.75 87 VAL A CA 1
ATOM 705 C C . VAL A 1 87 ? 20.177 1.027 -6.675 1.00 81.75 87 VAL A C 1
ATOM 707 O O . VAL A 1 87 ? 20.928 1.620 -7.448 1.00 81.75 87 VAL A O 1
ATOM 710 N N . LEU A 1 88 ? 20.563 0.650 -5.454 1.00 81.94 88 LEU A N 1
ATOM 711 C CA . LEU A 1 88 ? 21.909 0.891 -4.929 1.00 81.94 88 LEU A CA 1
ATOM 712 C C . LEU A 1 88 ? 22.983 0.187 -5.763 1.00 81.94 88 LEU A C 1
ATOM 714 O O . LEU A 1 88 ? 23.996 0.797 -6.095 1.00 81.94 88 LEU A O 1
ATOM 718 N N . ILE A 1 89 ? 22.745 -1.071 -6.144 1.00 81.62 89 ILE A N 1
ATOM 719 C CA . ILE A 1 89 ? 23.658 -1.830 -7.011 1.00 81.62 89 ILE A CA 1
ATOM 720 C C . ILE A 1 89 ? 23.804 -1.144 -8.374 1.00 81.62 89 ILE A C 1
ATOM 722 O O . ILE A 1 89 ? 24.911 -1.002 -8.895 1.00 81.62 89 ILE A O 1
ATOM 726 N N . MET A 1 90 ? 22.696 -0.674 -8.943 1.00 77.00 90 MET A N 1
ATOM 727 C CA . MET A 1 90 ? 22.690 -0.012 -10.242 1.00 77.00 90 MET A CA 1
ATOM 728 C C . MET A 1 90 ? 23.452 1.315 -10.238 1.00 77.00 90 MET A C 1
ATOM 730 O O . MET A 1 90 ? 24.204 1.573 -11.177 1.00 77.00 90 MET A O 1
ATOM 734 N N . LEU A 1 91 ? 23.317 2.126 -9.183 1.00 76.25 91 LEU A N 1
ATOM 735 C CA . LEU A 1 91 ? 24.062 3.384 -9.043 1.00 76.25 91 LEU A CA 1
ATOM 736 C C . LEU A 1 91 ? 25.583 3.178 -9.068 1.00 76.25 91 LEU A C 1
ATOM 738 O O . LEU A 1 91 ? 26.309 4.072 -9.491 1.00 76.25 91 LEU A O 1
ATOM 742 N N . ILE A 1 92 ? 26.060 2.006 -8.642 1.00 79.81 92 ILE A N 1
ATOM 743 C CA . ILE A 1 92 ? 27.489 1.669 -8.613 1.00 79.81 92 ILE A CA 1
ATOM 744 C C . ILE A 1 92 ? 27.966 1.122 -9.970 1.00 79.81 92 ILE A C 1
ATOM 746 O O . ILE A 1 92 ? 29.101 1.372 -10.368 1.00 79.81 92 ILE A O 1
ATOM 750 N N . ILE A 1 93 ? 27.118 0.375 -10.687 1.00 76.19 93 ILE A N 1
ATOM 751 C CA . ILE A 1 93 ? 27.510 -0.379 -11.895 1.00 76.19 93 ILE A CA 1
ATOM 752 C C . ILE A 1 93 ? 27.220 0.386 -13.201 1.00 76.19 93 ILE A C 1
ATOM 754 O O . ILE A 1 93 ? 27.869 0.150 -14.222 1.00 76.19 93 ILE A O 1
ATOM 758 N N . SER A 1 94 ? 26.245 1.296 -13.214 1.00 64.94 94 SER A N 1
ATOM 759 C CA . SER A 1 94 ? 25.712 1.861 -14.458 1.00 64.94 94 SER A CA 1
ATOM 760 C C . SER A 1 94 ? 26.504 3.072 -14.968 1.00 64.94 94 SER A C 1
ATOM 762 O O . SER A 1 94 ? 26.234 4.205 -14.582 1.00 64.94 94 SER A O 1
ATOM 764 N N . SER A 1 95 ? 27.412 2.852 -15.925 1.00 66.19 95 SER A N 1
ATOM 765 C CA . SER A 1 95 ? 28.078 3.914 -16.706 1.00 66.19 95 SER A CA 1
ATOM 766 C C . SER A 1 95 ? 27.452 4.171 -18.089 1.00 66.19 95 SER A C 1
ATOM 768 O O . SER A 1 95 ? 27.786 5.157 -18.741 1.00 66.19 95 SER A O 1
ATOM 770 N N . ASN A 1 96 ? 26.525 3.318 -18.547 1.00 71.31 96 ASN A N 1
ATOM 771 C CA . ASN A 1 96 ? 25.991 3.335 -19.914 1.00 71.31 96 ASN A CA 1
ATOM 772 C C . ASN A 1 96 ? 24.485 3.648 -19.966 1.00 71.31 96 ASN A C 1
ATOM 774 O O . ASN A 1 96 ? 23.676 2.889 -19.436 1.00 71.31 96 ASN A O 1
ATOM 778 N N . ALA A 1 97 ? 24.107 4.695 -20.710 1.00 66.88 97 ALA A N 1
ATOM 779 C CA . ALA A 1 97 ? 22.748 5.253 -20.763 1.00 66.88 97 ALA A CA 1
ATOM 780 C C . ALA A 1 97 ? 21.631 4.272 -21.193 1.00 66.88 97 ALA A C 1
ATOM 782 O O . ALA A 1 97 ? 20.508 4.371 -20.705 1.00 66.88 97 ALA A O 1
ATOM 783 N N . LEU A 1 98 ? 21.918 3.312 -22.083 1.00 66.31 98 LEU A N 1
ATOM 784 C CA . LEU A 1 98 ? 20.921 2.340 -22.569 1.00 66.31 98 LEU A CA 1
ATOM 785 C C . LEU A 1 98 ? 20.562 1.269 -21.527 1.00 66.31 98 LEU A C 1
ATOM 787 O O . LEU A 1 98 ? 19.412 0.827 -21.452 1.00 66.31 98 LEU A O 1
ATOM 791 N N . TYR A 1 99 ? 21.529 0.873 -20.695 1.00 74.00 99 TYR A N 1
ATOM 792 C CA . TYR A 1 99 ? 21.271 -0.050 -19.588 1.00 74.00 99 TYR A CA 1
ATOM 793 C C . TYR A 1 99 ? 20.448 0.635 -18.496 1.00 74.00 99 TYR A C 1
ATOM 795 O O . TYR A 1 99 ? 19.597 -0.006 -17.880 1.00 74.00 99 TYR A O 1
ATOM 803 N N . THR A 1 100 ? 20.627 1.948 -18.329 1.00 73.69 100 THR A N 1
ATOM 804 C CA . THR A 1 100 ? 19.912 2.757 -17.343 1.00 73.69 100 THR A CA 1
ATOM 805 C C . THR A 1 100 ? 18.398 2.702 -17.537 1.00 73.69 100 THR A C 1
ATOM 807 O O . THR A 1 100 ? 17.659 2.486 -16.578 1.00 73.69 100 THR A O 1
ATOM 810 N N . THR A 1 101 ? 17.923 2.844 -18.778 1.00 74.62 101 THR A N 1
ATOM 811 C CA . THR A 1 101 ? 16.485 2.860 -19.088 1.00 74.62 101 THR A CA 1
ATOM 812 C C . THR A 1 101 ? 15.834 1.493 -18.902 1.00 74.62 101 THR A C 1
ATOM 814 O O . THR A 1 101 ? 14.788 1.395 -18.265 1.00 74.62 101 THR A O 1
ATOM 817 N N . SER A 1 102 ? 16.464 0.431 -19.415 1.00 79.06 102 SER A N 1
ATOM 818 C CA . SER A 1 102 ? 15.941 -0.937 -19.282 1.00 79.06 102 SER A CA 1
ATOM 819 C C . SER A 1 102 ? 15.866 -1.358 -17.816 1.00 79.06 102 SER A C 1
ATOM 821 O O . SER A 1 102 ? 14.880 -1.949 -17.379 1.00 79.06 102 SER A O 1
ATOM 823 N N . PHE A 1 103 ? 16.884 -0.993 -17.035 1.00 81.50 103 PHE A N 1
ATOM 824 C CA . PHE A 1 103 ? 16.908 -1.257 -15.605 1.00 81.50 103 PHE A CA 1
ATOM 825 C C . PHE A 1 103 ? 15.824 -0.480 -14.857 1.00 81.50 103 PHE A C 1
ATOM 827 O O . PHE A 1 103 ? 15.144 -1.056 -14.014 1.00 81.50 103 PHE A O 1
ATOM 834 N N . LEU A 1 104 ? 15.610 0.801 -15.182 1.00 79.25 104 LEU A N 1
ATOM 835 C CA . LEU A 1 104 ? 14.571 1.611 -14.539 1.00 79.25 104 LEU A CA 1
ATOM 836 C C . LEU A 1 104 ? 13.169 1.037 -14.780 1.00 79.25 104 LEU A C 1
ATOM 838 O O . LEU A 1 104 ? 12.329 1.071 -13.886 1.00 79.25 104 LEU A O 1
ATOM 842 N N . LEU A 1 105 ? 12.946 0.451 -15.957 1.00 80.88 105 LEU A N 1
ATOM 843 C CA . LEU A 1 105 ? 11.708 -0.236 -16.316 1.00 80.88 105 LEU A CA 1
ATOM 844 C C . LEU A 1 105 ? 11.507 -1.494 -15.450 1.00 80.88 105 LEU A C 1
ATOM 846 O O . LEU A 1 105 ? 10.472 -1.643 -14.805 1.00 80.88 105 LEU A O 1
ATOM 850 N N . VAL A 1 106 ? 12.534 -2.347 -15.337 1.00 83.31 106 VAL A N 1
ATOM 851 C CA . VAL A 1 106 ? 12.517 -3.525 -14.444 1.00 83.31 106 VAL A CA 1
ATOM 852 C C . VAL A 1 106 ? 12.301 -3.118 -12.984 1.00 83.31 106 VAL A C 1
ATOM 854 O O . VAL A 1 106 ? 11.508 -3.740 -12.277 1.00 83.31 106 VAL A O 1
ATOM 857 N N . GLN A 1 107 ? 12.963 -2.050 -12.546 1.00 83.50 107 GLN A N 1
ATOM 858 C CA . GLN A 1 107 ? 12.874 -1.527 -11.190 1.00 83.50 107 GLN A CA 1
ATOM 859 C C . GLN A 1 107 ? 11.469 -1.012 -10.861 1.00 83.50 107 GLN A C 1
ATOM 861 O O . GLN A 1 107 ? 10.925 -1.338 -9.804 1.00 83.50 107 GLN A O 1
ATOM 866 N N . LEU A 1 108 ? 10.861 -0.242 -11.769 1.00 82.75 108 LEU A N 1
ATOM 867 C CA . LEU A 1 108 ? 9.464 0.175 -11.641 1.00 82.75 108 LEU A CA 1
ATOM 868 C C . LEU A 1 108 ? 8.540 -1.039 -11.602 1.00 82.75 108 LEU A C 1
ATOM 870 O O . LEU A 1 108 ? 7.641 -1.091 -10.768 1.00 82.75 108 LEU A O 1
ATOM 874 N N . GLY A 1 109 ? 8.788 -2.036 -12.453 1.00 82.44 109 GLY A N 1
ATOM 875 C CA . GLY A 1 109 ? 8.058 -3.298 -12.434 1.00 82.44 109 GLY A CA 1
ATOM 876 C C . GLY A 1 109 ? 8.103 -3.972 -11.060 1.00 82.44 109 GLY A C 1
ATOM 877 O O . GLY A 1 109 ? 7.054 -4.294 -10.505 1.00 82.44 109 GLY A O 1
ATOM 878 N N . MET A 1 110 ? 9.293 -4.123 -10.466 1.00 84.62 110 MET A N 1
ATOM 879 C CA . MET A 1 110 ? 9.443 -4.687 -9.116 1.00 84.62 110 MET A CA 1
ATOM 880 C C . MET A 1 110 ? 8.723 -3.858 -8.051 1.00 84.62 110 MET A C 1
ATOM 882 O O . MET A 1 110 ? 8.079 -4.425 -7.168 1.00 84.62 110 MET A O 1
ATOM 886 N N . PHE A 1 111 ? 8.782 -2.528 -8.145 1.00 85.81 111 PHE A N 1
ATOM 887 C CA . PHE A 1 111 ? 8.056 -1.637 -7.244 1.00 85.81 111 PHE A CA 1
ATOM 888 C C . PHE A 1 111 ? 6.538 -1.834 -7.341 1.00 85.81 111 PHE A C 1
ATOM 890 O O . PHE A 1 111 ? 5.876 -2.009 -6.320 1.00 85.81 111 PHE A O 1
ATOM 897 N N . TYR A 1 112 ? 5.982 -1.881 -8.553 1.00 83.75 112 TYR A N 1
ATOM 898 C CA . TYR A 1 112 ? 4.551 -2.116 -8.750 1.00 83.75 112 TYR A CA 1
ATOM 899 C C . TYR A 1 112 ? 4.116 -3.495 -8.256 1.00 83.75 112 TYR A C 1
ATOM 901 O O . TYR A 1 112 ? 3.074 -3.608 -7.608 1.00 83.75 112 TYR A O 1
ATOM 909 N N . VAL A 1 113 ? 4.923 -4.532 -8.498 1.00 85.19 113 VAL A N 1
ATOM 910 C CA . VAL A 1 113 ? 4.682 -5.875 -7.948 1.00 85.19 113 VAL A CA 1
ATOM 911 C C . VAL A 1 113 ? 4.686 -5.835 -6.421 1.00 85.19 113 VAL A C 1
ATOM 913 O O . VAL A 1 113 ? 3.786 -6.391 -5.791 1.00 85.19 113 VAL A O 1
ATOM 916 N N . TYR A 1 114 ? 5.634 -5.125 -5.809 1.00 86.56 114 TYR A N 1
ATOM 917 C CA . TYR A 1 114 ? 5.658 -4.937 -4.363 1.00 86.56 114 TYR A CA 1
ATOM 918 C C . TYR A 1 114 ? 4.397 -4.215 -3.862 1.00 86.56 114 TYR A C 1
ATOM 920 O O . TYR A 1 114 ? 3.763 -4.688 -2.920 1.00 86.56 114 TYR A O 1
ATOM 928 N N . CYS A 1 115 ? 3.977 -3.122 -4.509 1.00 83.50 115 CYS A N 1
ATOM 929 C CA . CYS A 1 115 ? 2.739 -2.418 -4.166 1.00 83.50 115 CYS A CA 1
ATOM 930 C C . CYS A 1 115 ? 1.507 -3.324 -4.296 1.00 83.50 1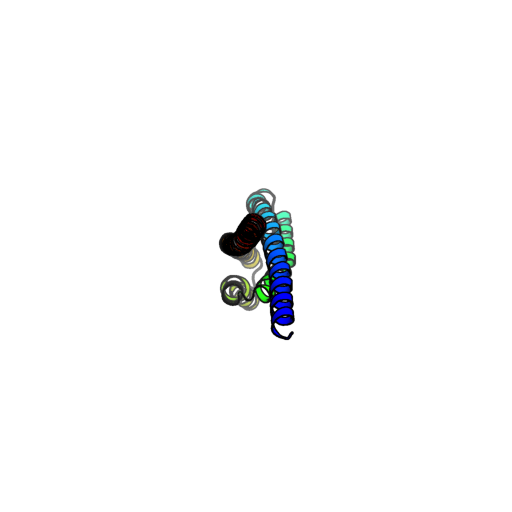15 CYS A C 1
ATOM 932 O O . CYS A 1 115 ? 0.622 -3.285 -3.442 1.00 83.50 115 CYS A O 1
ATOM 934 N N . PHE A 1 116 ? 1.459 -4.172 -5.323 1.00 82.75 116 PHE A N 1
ATOM 935 C CA . PHE A 1 116 ? 0.388 -5.147 -5.506 1.00 82.75 116 PHE A CA 1
ATOM 936 C C . PHE A 1 116 ? 0.336 -6.164 -4.363 1.00 82.75 116 PHE A C 1
ATOM 938 O O . PHE A 1 116 ? -0.728 -6.402 -3.796 1.00 82.75 116 PHE A O 1
ATOM 945 N N . VAL A 1 117 ? 1.482 -6.714 -3.967 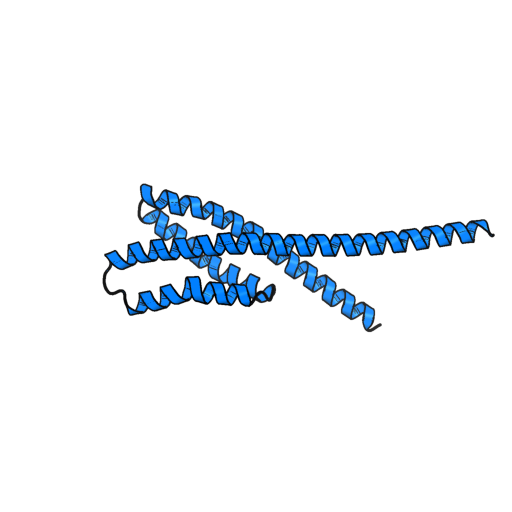1.00 86.94 117 VAL A N 1
ATOM 946 C CA . VAL A 1 117 ? 1.579 -7.678 -2.861 1.00 86.94 117 VAL A CA 1
ATOM 947 C C . VAL A 1 117 ? 1.271 -7.014 -1.509 1.00 86.94 117 VAL A C 1
ATOM 949 O O . VAL A 1 117 ? 0.549 -7.577 -0.681 1.00 86.94 117 VAL A O 1
ATOM 952 N N . LEU A 1 118 ? 1.716 -5.770 -1.310 1.00 85.44 118 LEU A N 1
ATOM 953 C CA . LEU A 1 118 ? 1.379 -4.973 -0.131 1.00 85.44 118 LEU A CA 1
ATOM 954 C C . LEU A 1 118 ? -0.132 -4.704 -0.046 1.00 85.44 118 LEU A C 1
ATOM 956 O O . LEU A 1 118 ? -0.688 -4.734 1.049 1.00 85.44 118 LEU A O 1
ATOM 960 N N . ARG A 1 119 ? -0.823 -4.507 -1.179 1.00 83.31 119 ARG A N 1
ATOM 961 C CA . ARG A 1 119 ? -2.282 -4.296 -1.211 1.00 83.31 119 ARG A CA 1
ATOM 962 C C . ARG A 1 119 ? -3.041 -5.438 -0.554 1.00 83.31 119 ARG A C 1
ATOM 964 O O . ARG A 1 119 ? -3.938 -5.161 0.238 1.00 83.31 119 ARG A O 1
ATOM 971 N N . PHE A 1 120 ? -2.706 -6.685 -0.881 1.00 82.31 120 PHE A N 1
ATOM 972 C CA . PHE A 1 120 ? -3.355 -7.851 -0.271 1.00 82.31 120 PHE A CA 1
ATOM 973 C C . PHE A 1 120 ? -3.187 -7.840 1.241 1.00 82.31 120 PHE A C 1
ATOM 975 O O . PHE A 1 120 ? -4.158 -7.953 1.978 1.00 82.31 120 PHE A O 1
ATOM 982 N N . SER A 1 121 ? -1.976 -7.552 1.696 1.00 86.50 121 SER A N 1
ATOM 983 C CA . SER A 1 121 ? -1.676 -7.520 3.125 1.00 86.50 121 SER A CA 1
ATOM 984 C C . SER A 1 121 ? -2.402 -6.393 3.851 1.00 86.50 121 SER A C 1
ATOM 986 O O . SER A 1 121 ? -2.895 -6.587 4.956 1.00 86.50 121 SER A O 1
ATOM 988 N N . VAL A 1 122 ? -2.533 -5.222 3.220 1.00 83.94 122 VAL A N 1
ATOM 989 C CA . VAL A 1 122 ? -3.324 -4.110 3.765 1.00 83.94 122 VAL A CA 1
ATOM 990 C C . VAL A 1 122 ? -4.810 -4.469 3.835 1.00 83.94 122 VAL A C 1
ATOM 992 O O . VAL A 1 122 ? -5.472 -4.087 4.798 1.00 83.94 122 VAL A O 1
ATOM 995 N N . ILE A 1 123 ? -5.345 -5.196 2.847 1.00 82.62 123 ILE A N 1
ATOM 996 C CA . ILE A 1 123 ? -6.735 -5.677 2.878 1.00 82.62 123 ILE A CA 1
ATOM 997 C C . ILE A 1 123 ? -6.943 -6.602 4.079 1.00 82.62 123 ILE A C 1
ATOM 999 O O . ILE A 1 123 ? -7.877 -6.357 4.844 1.00 82.62 123 ILE A O 1
ATOM 1003 N N . ASP A 1 124 ? -6.040 -7.560 4.290 1.00 85.25 124 ASP A N 1
ATOM 1004 C CA . ASP A 1 124 ? -6.101 -8.479 5.430 1.00 85.25 124 ASP A CA 1
ATOM 1005 C C . ASP A 1 124 ? -6.044 -7.723 6.766 1.00 85.25 124 ASP A C 1
ATOM 1007 O O . ASP A 1 124 ? -6.832 -7.989 7.671 1.00 85.25 124 ASP A O 1
ATOM 1011 N N . TRP A 1 125 ? -5.169 -6.717 6.893 1.00 84.25 125 TRP A N 1
ATOM 1012 C CA . TRP A 1 125 ? -5.075 -5.919 8.124 1.00 84.25 125 TRP A CA 1
ATOM 1013 C C . TRP A 1 125 ? -6.354 -5.130 8.405 1.00 84.25 125 TRP A C 1
ATOM 1015 O O . TRP A 1 125 ? -6.830 -5.103 9.540 1.00 84.25 125 TRP A O 1
ATOM 1025 N N . VAL A 1 126 ? -6.924 -4.501 7.374 1.00 82.25 126 VAL A N 1
ATOM 1026 C CA . VAL A 1 126 ? -8.182 -3.749 7.483 1.00 82.25 126 VAL A CA 1
ATOM 1027 C C . VAL A 1 126 ? -9.342 -4.675 7.854 1.00 82.25 126 VAL A C 1
ATOM 1029 O O . VAL A 1 126 ? -10.217 -4.302 8.641 1.00 82.25 126 VAL A O 1
ATOM 1032 N N . GLU A 1 127 ? -9.362 -5.884 7.304 1.00 84.00 127 GLU A N 1
ATOM 1033 C CA . GLU A 1 127 ? -10.373 -6.880 7.624 1.00 84.00 127 GLU A CA 1
ATOM 1034 C C . GLU A 1 127 ? -10.249 -7.368 9.076 1.00 84.00 127 GLU A C 1
ATOM 1036 O O . GLU A 1 127 ? -11.243 -7.370 9.807 1.00 84.00 127 GLU A O 1
ATOM 1041 N N . ASP A 1 128 ? -9.035 -7.650 9.549 1.00 83.62 128 ASP A N 1
ATOM 1042 C CA . ASP A 1 128 ? -8.760 -8.013 10.945 1.00 83.62 128 ASP A CA 1
ATOM 1043 C C . ASP A 1 128 ? -9.255 -6.955 11.943 1.00 83.62 128 ASP A C 1
ATOM 1045 O O . ASP A 1 128 ? -9.860 -7.279 12.976 1.00 83.62 128 ASP A O 1
ATOM 1049 N N . ILE A 1 129 ? -9.034 -5.677 11.627 1.00 81.50 129 ILE A N 1
ATOM 1050 C CA . ILE A 1 129 ? -9.525 -4.534 12.408 1.00 81.50 129 ILE A CA 1
ATOM 1051 C C . ILE A 1 129 ? -11.055 -4.525 12.443 1.00 81.50 129 ILE A C 1
ATOM 1053 O O . ILE A 1 129 ? -11.670 -4.420 13.514 1.00 81.50 129 ILE A O 1
ATOM 1057 N N . LYS A 1 130 ? -11.694 -4.704 11.282 1.00 80.44 130 LYS A N 1
ATOM 1058 C CA . LYS A 1 130 ? -13.154 -4.760 11.177 1.00 80.44 130 LYS A CA 1
ATOM 1059 C C . LYS A 1 130 ? -13.718 -5.894 12.035 1.00 80.44 130 LYS A C 1
ATOM 1061 O O . LYS A 1 130 ? -14.639 -5.662 12.816 1.00 80.44 130 LYS A O 1
ATOM 1066 N N . TRP A 1 131 ? -13.124 -7.084 11.993 1.00 79.12 131 TRP A N 1
ATOM 1067 C CA . TRP A 1 131 ? -13.555 -8.208 12.828 1.00 79.12 131 TRP A CA 1
ATOM 1068 C C . TRP A 1 131 ? -13.346 -7.955 14.326 1.00 79.12 131 TRP A C 1
ATOM 1070 O O . TRP A 1 131 ? -14.189 -8.346 15.140 1.00 79.12 131 TRP A O 1
ATOM 1080 N N . LYS A 1 132 ? -12.270 -7.263 14.725 1.00 81.06 132 LYS A N 1
ATOM 1081 C CA . LYS A 1 132 ? -12.063 -6.849 16.125 1.00 81.06 132 LYS A CA 1
ATOM 1082 C C . LYS A 1 132 ? -13.148 -5.882 16.606 1.00 81.06 132 LYS A C 1
ATOM 1084 O O . LYS A 1 132 ? -13.692 -6.101 17.691 1.00 81.06 132 LYS A O 1
ATOM 1089 N N . SER A 1 133 ? -13.502 -4.873 15.810 1.00 77.88 133 SER A N 1
ATOM 1090 C CA . SER A 1 133 ? -14.556 -3.909 16.171 1.00 77.88 133 SER A CA 1
ATOM 1091 C C . SER A 1 133 ? -15.938 -4.567 16.289 1.00 77.88 133 SER A C 1
ATOM 1093 O O . SER A 1 133 ? -16.655 -4.329 17.263 1.00 77.88 133 SER A O 1
ATOM 1095 N N . VAL A 1 134 ? -16.277 -5.488 15.379 1.00 82.06 134 VAL A N 1
ATOM 1096 C CA . VAL A 1 134 ? -17.527 -6.266 15.429 1.00 82.06 134 VAL A CA 1
ATOM 1097 C C . VAL A 1 134 ? -17.599 -7.114 16.704 1.00 82.06 134 VAL A C 1
ATOM 1099 O O . VAL A 1 134 ? -18.620 -7.104 17.394 1.00 82.06 134 VAL A O 1
ATOM 1102 N N . ARG A 1 135 ? -16.504 -7.789 17.087 1.00 79.31 135 ARG A N 1
ATOM 1103 C CA . ARG A 1 135 ? -16.442 -8.565 18.340 1.00 79.31 135 ARG A CA 1
ATOM 1104 C C . ARG A 1 135 ? -16.627 -7.694 19.583 1.00 79.31 135 ARG A C 1
ATOM 1106 O O . ARG A 1 135 ? -17.310 -8.117 20.516 1.00 79.31 135 ARG A O 1
ATOM 1113 N N . LYS A 1 136 ? -16.038 -6.493 19.610 1.00 79.81 136 LYS A N 1
ATOM 1114 C CA . LYS A 1 136 ? -16.234 -5.538 20.714 1.00 79.81 136 LYS A CA 1
ATOM 1115 C C . LYS A 1 136 ? -17.699 -5.103 20.806 1.00 79.81 136 LYS A C 1
ATOM 1117 O O . LYS A 1 136 ? -18.277 -5.184 21.888 1.00 79.81 136 LYS A O 1
ATOM 1122 N N . LYS A 1 137 ? -18.323 -4.748 19.677 1.00 79.69 137 LYS A N 1
ATOM 1123 C CA . LYS A 1 137 ? -19.732 -4.332 19.630 1.00 79.69 137 LYS A CA 1
ATOM 1124 C C . LYS A 1 137 ? -20.678 -5.427 20.130 1.00 79.69 137 LYS A C 1
ATOM 1126 O O . LYS A 1 137 ? -21.495 -5.165 21.004 1.00 79.69 137 LYS A O 1
ATOM 1131 N N . HIS A 1 138 ? -20.487 -6.673 19.690 1.00 78.69 138 HIS A N 1
ATOM 1132 C CA . HIS A 1 138 ? -21.281 -7.804 20.183 1.00 78.69 138 HIS A CA 1
ATOM 1133 C C . HIS A 1 138 ? -21.150 -8.024 21.697 1.00 78.69 138 HIS A C 1
ATOM 1135 O O . HIS A 1 138 ? -22.144 -8.326 22.358 1.00 78.69 138 HIS A O 1
ATOM 1141 N N . LYS A 1 139 ? -19.949 -7.855 22.270 1.00 81.25 139 LYS A N 1
ATOM 1142 C CA . LYS A 1 139 ? -19.758 -7.957 23.726 1.00 81.25 139 LYS A CA 1
ATOM 1143 C C . LYS A 1 139 ? -20.508 -6.850 24.469 1.00 81.25 139 LYS A C 1
ATOM 1145 O O . LYS A 1 139 ? -21.185 -7.147 25.454 1.00 81.25 139 LYS A O 1
ATOM 1150 N N . VAL A 1 140 ? -20.438 -5.609 23.987 1.00 84.50 140 VAL A N 1
ATOM 1151 C CA . VAL A 1 140 ? -21.155 -4.471 24.587 1.00 84.50 140 VAL A CA 1
ATOM 1152 C C . VAL A 1 140 ? -22.669 -4.670 24.503 1.00 84.50 140 VAL A C 1
ATOM 1154 O O . VAL A 1 140 ? -23.332 -4.606 25.538 1.00 84.50 140 VAL A O 1
ATOM 1157 N N . ASP A 1 141 ? -23.198 -5.023 23.329 1.00 84.25 141 ASP A N 1
ATOM 1158 C CA . ASP A 1 141 ? -24.633 -5.270 23.127 1.00 84.25 141 ASP A CA 1
ATOM 1159 C C . ASP A 1 141 ? -25.140 -6.421 24.012 1.00 84.25 141 ASP A C 1
ATOM 1161 O O . ASP A 1 141 ? -26.197 -6.315 24.636 1.00 84.25 141 ASP A O 1
ATOM 1165 N N . SER A 1 142 ? -24.371 -7.510 24.146 1.00 82.69 142 SER A N 1
ATOM 1166 C CA . SER A 1 142 ? -24.736 -8.627 25.030 1.00 82.69 142 SER A CA 1
ATOM 1167 C C . SER A 1 142 ? -24.786 -8.223 26.509 1.00 82.69 142 SER A C 1
ATOM 1169 O O . SER A 1 142 ? -25.718 -8.600 27.225 1.00 82.69 142 SER A O 1
ATOM 1171 N N . ASN A 1 143 ? -23.834 -7.400 26.961 1.00 84.75 143 ASN A N 1
ATOM 1172 C CA . ASN A 1 143 ? -23.793 -6.896 28.330 1.00 84.75 143 ASN A CA 1
ATOM 1173 C C . ASN A 1 143 ? -24.932 -5.905 28.595 1.00 84.75 143 ASN A C 1
ATOM 1175 O O . ASN A 1 143 ? -25.556 -5.956 29.656 1.00 84.75 143 ASN A O 1
ATOM 1179 N N . GLN A 1 144 ? -25.234 -5.031 27.635 1.00 87.38 144 GLN A N 1
ATOM 1180 C CA . GLN A 1 144 ? -26.341 -4.084 27.728 1.00 87.38 144 GLN A CA 1
ATOM 1181 C C . GLN A 1 144 ? -27.695 -4.801 27.764 1.00 87.38 144 GLN A C 1
ATOM 1183 O O . GLN A 1 144 ? -28.518 -4.507 28.632 1.00 87.38 144 GLN A O 1
ATOM 1188 N N . ASN A 1 145 ? -27.904 -5.789 26.891 1.00 85.56 145 ASN A N 1
ATOM 1189 C CA . ASN A 1 145 ? -29.110 -6.612 26.905 1.00 85.56 145 ASN A CA 1
ATOM 1190 C C . ASN A 1 145 ? -29.266 -7.339 28.243 1.00 85.56 145 ASN A C 1
ATOM 1192 O O . ASN A 1 145 ? -30.336 -7.283 28.846 1.00 85.56 145 ASN A O 1
ATOM 1196 N N . ARG A 1 146 ? -28.191 -7.937 28.773 1.00 86.50 146 ARG A N 1
ATOM 1197 C CA . ARG A 1 146 ? -28.210 -8.599 30.086 1.00 86.50 146 ARG A CA 1
ATOM 1198 C C . ARG A 1 146 ? -28.619 -7.647 31.218 1.00 86.50 146 ARG A C 1
ATOM 1200 O O . ARG A 1 146 ? -29.449 -8.025 32.043 1.00 86.50 146 ARG A O 1
ATOM 1207 N N . LYS A 1 147 ? -28.103 -6.411 31.232 1.00 87.75 147 LYS A N 1
ATOM 1208 C CA . LYS A 1 147 ? -28.505 -5.373 32.203 1.00 87.75 147 LYS A CA 1
ATOM 1209 C C . LYS A 1 147 ? -29.980 -4.978 32.053 1.00 87.75 147 LYS A C 1
ATOM 1211 O O . LYS A 1 147 ? -30.676 -4.863 33.059 1.00 87.75 147 LYS A O 1
ATOM 1216 N N . MET A 1 148 ? -30.477 -4.824 30.821 1.00 87.38 148 MET A N 1
ATOM 1217 C CA . MET A 1 148 ? -31.900 -4.549 30.569 1.00 87.38 148 MET A CA 1
ATOM 1218 C C . MET A 1 148 ? -32.810 -5.673 31.077 1.00 87.38 148 MET A C 1
ATOM 1220 O O . MET A 1 148 ? -33.829 -5.387 31.703 1.00 87.38 148 MET A O 1
ATOM 1224 N N . PHE A 1 149 ? -32.448 -6.939 30.847 1.00 89.00 149 PHE A N 1
ATOM 1225 C CA . PHE A 1 149 ? -33.227 -8.077 31.344 1.00 89.00 149 PHE A CA 1
ATOM 1226 C C . PHE A 1 149 ? -33.265 -8.124 32.874 1.00 89.00 149 PHE A C 1
ATOM 1228 O O . PHE A 1 149 ? -34.339 -8.297 33.443 1.00 89.00 149 PHE A O 1
ATOM 1235 N N . GLN A 1 150 ? -32.130 -7.899 33.543 1.00 89.12 150 GLN A N 1
ATOM 1236 C CA . GLN A 1 150 ? -32.079 -7.843 35.009 1.00 89.12 150 GLN A CA 1
ATOM 1237 C C . GLN A 1 150 ? -32.923 -6.694 35.579 1.00 89.12 150 GLN A C 1
ATOM 1239 O O . GLN A 1 150 ? -33.662 -6.894 36.539 1.00 89.12 150 GLN A O 1
ATOM 1244 N N . SER A 1 151 ? -32.876 -5.512 34.958 1.00 88.44 151 SER A N 1
ATOM 1245 C CA . SER A 1 151 ? -33.700 -4.369 35.369 1.00 88.44 151 SER A CA 1
ATOM 1246 C C . SER A 1 151 ? -35.202 -4.646 35.220 1.00 88.44 151 SER A C 1
ATOM 1248 O O . SER A 1 151 ? -35.969 -4.336 36.131 1.00 88.44 151 SER A O 1
ATOM 1250 N N . ARG A 1 152 ? -35.630 -5.266 34.110 1.00 89.06 152 ARG A N 1
ATOM 1251 C CA . ARG A 1 152 ? -37.040 -5.645 33.905 1.00 89.06 152 ARG A CA 1
ATOM 1252 C C . ARG A 1 152 ? -37.512 -6.694 34.906 1.00 89.06 152 ARG A C 1
ATOM 1254 O O . ARG A 1 152 ? -38.626 -6.582 35.399 1.00 89.06 152 ARG A O 1
ATOM 1261 N N . TYR A 1 153 ? -36.671 -7.683 35.199 1.00 90.12 153 TYR A N 1
ATOM 1262 C CA . TYR A 1 153 ? -36.984 -8.728 36.169 1.00 90.12 153 TYR A CA 1
ATOM 1263 C C . TYR A 1 153 ? -37.180 -8.154 37.577 1.00 90.12 153 TYR A C 1
ATOM 1265 O O . TYR A 1 153 ? -38.206 -8.412 38.200 1.00 90.12 153 TYR A O 1
ATOM 1273 N N . ASN A 1 154 ? -36.263 -7.304 38.047 1.00 86.12 154 ASN A N 1
ATOM 1274 C CA . ASN A 1 154 ? -36.388 -6.689 39.371 1.00 86.12 154 ASN A CA 1
ATOM 1275 C C . ASN A 1 154 ? -37.658 -5.835 39.493 1.00 86.12 154 ASN A C 1
ATOM 1277 O O . ASN A 1 154 ? -38.348 -5.925 40.497 1.00 86.12 154 ASN A O 1
ATOM 1281 N N . LYS A 1 155 ? -38.024 -5.090 38.441 1.00 83.31 155 LYS A N 1
ATOM 1282 C CA . LYS A 1 155 ? -39.254 -4.284 38.423 1.00 83.31 155 LYS A CA 1
ATOM 1283 C C . LYS A 1 155 ? -40.546 -5.116 38.459 1.00 83.31 155 LYS A C 1
ATOM 1285 O O . LYS A 1 155 ? -41.597 -4.574 38.755 1.00 83.31 155 LYS A O 1
ATOM 1290 N N . SER A 1 156 ? -40.492 -6.402 38.108 1.00 83.25 156 SER A N 1
ATOM 1291 C CA . SER A 1 156 ? -41.660 -7.297 38.171 1.00 83.25 156 SER A CA 1
ATOM 1292 C C . SER A 1 156 ? -41.874 -7.957 39.536 1.00 83.25 156 SER A C 1
ATOM 1294 O O . SER A 1 156 ? -42.893 -8.613 39.729 1.00 83.25 156 SER A O 1
ATOM 1296 N N . LEU A 1 157 ? -40.910 -7.821 40.452 1.00 81.12 157 LEU A N 1
ATOM 1297 C CA . LEU A 1 157 ? -40.969 -8.365 41.812 1.00 81.12 157 LEU A CA 1
ATOM 1298 C C . LEU A 1 157 ? -41.410 -7.329 42.861 1.00 81.12 157 LEU A C 1
ATOM 1300 O O . LEU A 1 157 ? -41.655 -7.712 44.003 1.00 81.12 157 LEU A O 1
ATOM 1304 N N . GLU A 1 158 ? -41.485 -6.053 42.477 1.00 73.62 158 GLU A N 1
ATOM 1305 C CA . GLU A 1 158 ? -42.017 -4.933 43.271 1.00 73.62 158 GLU A CA 1
ATOM 1306 C C . GLU A 1 158 ? -43.489 -4.679 42.928 1.00 73.62 158 GLU A C 1
ATOM 1308 O O . GLU A 1 158 ? -44.263 -4.395 43.869 1.00 73.62 158 GLU A O 1
#

Sequence (158 aa):
MKEEVEINIDETNITEEDNLLFKLKYVLNYELSSSAFYFLSFGAGMMVLYLSALAALLFTPFLIYVLIKAKKYTWLISFLIVVLLPVLIMLIISSNALYTTSFLLVQLGMFYVYCFVLRFSVIDWVEDIKWKSVRKKHKVDSNQNRKMFQSRYNKSLE

Foldseek 3Di:
DVVVVVVVVVVVLLVVLLVLLVVLLVVLVVLLVLVVLLVVCVPPDDVSLVVNVVSLVVVVVSVVVSCVSNVVVVLVVVCCVQQVVLVVVCVVPDPDPVVVVVSSSVNSVSSNVSSVVVSVVSVVVNVVSVVVVVVVVVVVVVVVVVVVVVVVVVVVVD